Protein AF-A0A966Y610-F1 (afdb_monomer)

Foldseek 3Di:
DPPPQCALVNLLLLLVQLCVVPNNPPPLSVLSNVCSVPVDPVSSVVNVVVLVPDDPVSNVSSVVSVVD

Mean predicted aligned error: 4.42 Å

Structure (mmCIF, N/CA/C/O backbone):
data_AF-A0A966Y610-F1
#
_entry.id   AF-A0A966Y610-F1
#
loop_
_atom_site.group_PDB
_atom_site.id
_atom_site.type_symbol
_atom_site.label_atom_id
_atom_site.label_alt_id
_atom_site.label_comp_id
_atom_site.label_asym_id
_atom_site.label_entity_id
_atom_site.label_seq_id
_atom_site.pdbx_PDB_ins_code
_atom_site.Cartn_x
_atom_site.Cartn_y
_atom_site.Cartn_z
_atom_site.occupancy
_atom_site.B_iso_or_equiv
_atom_site.auth_seq_id
_atom_site.auth_comp_id
_atom_site.auth_asym_id
_atom_site.auth_atom_id
_atom_site.pdbx_PDB_model_num
ATOM 1 N N . MET A 1 1 ? 22.764 0.831 0.399 1.00 39.00 1 MET A N 1
ATOM 2 C CA . MET A 1 1 ? 21.413 1.243 0.829 1.00 39.00 1 MET A CA 1
ATOM 3 C C . MET A 1 1 ? 20.483 0.141 0.366 1.00 39.00 1 MET A C 1
ATOM 5 O O . MET A 1 1 ? 20.048 0.164 -0.775 1.00 39.00 1 MET A O 1
ATOM 9 N N . ASN A 1 2 ? 20.318 -0.901 1.184 1.00 35.94 2 ASN A N 1
ATOM 10 C CA . ASN A 1 2 ? 19.415 -2.001 0.860 1.00 35.94 2 ASN A CA 1
ATOM 11 C C . ASN A 1 2 ? 18.007 -1.465 1.078 1.00 35.94 2 ASN A C 1
ATOM 13 O O . ASN A 1 2 ? 17.437 -1.592 2.160 1.00 35.94 2 ASN A O 1
ATOM 17 N N . ASP A 1 3 ? 17.528 -0.740 0.069 1.00 42.44 3 ASP A N 1
ATOM 18 C CA . ASP A 1 3 ? 16.127 -0.427 -0.123 1.00 42.44 3 ASP A CA 1
ATOM 19 C C . ASP A 1 3 ? 15.425 -1.769 0.052 1.00 42.44 3 ASP A C 1
ATOM 21 O O . ASP A 1 3 ? 15.616 -2.683 -0.752 1.00 42.44 3 ASP A O 1
ATOM 25 N N . VAL A 1 4 ? 14.719 -1.946 1.168 1.00 48.72 4 VAL A N 1
ATOM 26 C CA . VAL A 1 4 ? 13.782 -3.053 1.320 1.00 48.72 4 VAL A CA 1
ATOM 27 C C . VAL A 1 4 ? 12.697 -2.737 0.303 1.00 48.72 4 VAL A C 1
ATOM 29 O O . VAL A 1 4 ? 11.693 -2.084 0.605 1.00 48.72 4 VAL A O 1
ATOM 32 N N . ALA A 1 5 ? 12.993 -3.055 -0.957 1.00 58.75 5 ALA A N 1
ATOM 33 C CA . ALA A 1 5 ? 12.075 -2.982 -2.056 1.00 58.75 5 ALA A CA 1
ATOM 34 C C . ALA A 1 5 ? 10.935 -3.867 -1.591 1.00 58.75 5 ALA A C 1
ATOM 36 O O . ALA A 1 5 ? 11.114 -5.068 -1.400 1.00 58.75 5 ALA A O 1
ATOM 37 N N . ILE A 1 6 ? 9.797 -3.245 -1.282 1.00 66.25 6 ILE A N 1
ATOM 38 C CA . ILE A 1 6 ? 8.565 -3.998 -1.138 1.00 66.25 6 ILE A CA 1
ATOM 39 C C . ILE A 1 6 ? 8.406 -4.630 -2.510 1.00 66.25 6 ILE A C 1
ATOM 41 O O . ILE A 1 6 ? 8.081 -3.935 -3.473 1.00 66.25 6 ILE A O 1
ATOM 45 N N . ASP A 1 7 ? 8.799 -5.894 -2.615 1.00 76.56 7 ASP A N 1
ATOM 46 C CA . ASP A 1 7 ? 8.794 -6.580 -3.885 1.00 76.56 7 ASP A CA 1
ATOM 47 C C . ASP A 1 7 ? 7.345 -6.724 -4.359 1.00 76.56 7 ASP A C 1
ATOM 49 O O . ASP A 1 7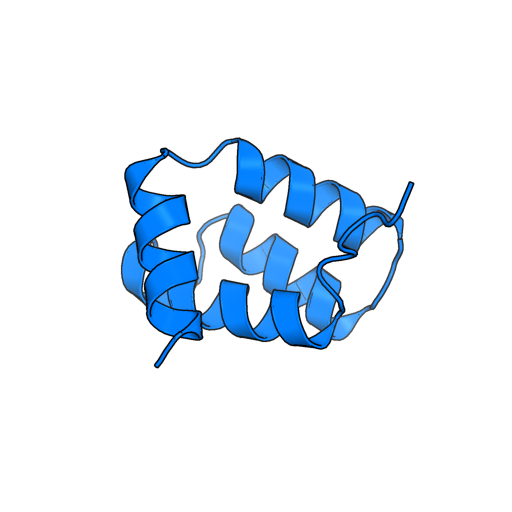 ? 6.375 -6.523 -3.614 1.00 76.56 7 ASP A O 1
ATOM 53 N N . ARG A 1 8 ? 7.191 -7.053 -5.636 1.00 84.12 8 ARG A N 1
ATOM 54 C CA . ARG A 1 8 ? 5.882 -7.218 -6.268 1.00 84.12 8 ARG A CA 1
ATOM 55 C C . ARG A 1 8 ? 4.957 -8.141 -5.457 1.00 84.12 8 ARG A C 1
ATOM 57 O O . ARG A 1 8 ? 3.765 -7.863 -5.320 1.00 84.12 8 ARG A O 1
ATOM 64 N N . THR A 1 9 ? 5.506 -9.206 -4.878 1.00 86.44 9 THR A N 1
ATOM 65 C CA . THR A 1 9 ? 4.768 -10.178 -4.065 1.00 86.44 9 THR A CA 1
ATOM 66 C C . THR A 1 9 ? 4.323 -9.564 -2.739 1.00 86.44 9 THR A C 1
ATOM 68 O O . THR A 1 9 ? 3.158 -9.700 -2.355 1.00 86.44 9 THR A O 1
ATOM 71 N N . ALA A 1 10 ? 5.209 -8.844 -2.054 1.00 88.00 10 ALA A N 1
ATOM 72 C CA . ALA A 1 10 ? 4.918 -8.136 -0.816 1.00 88.00 10 ALA A CA 1
ATOM 73 C C . ALA A 1 10 ? 3.837 -7.064 -1.020 1.00 88.00 10 ALA A C 1
ATOM 75 O O . ALA A 1 10 ? 2.949 -6.935 -0.177 1.00 88.00 10 ALA A O 1
ATOM 76 N N . MET A 1 11 ? 3.830 -6.363 -2.160 1.00 91.19 11 MET A N 1
ATOM 77 C CA . MET A 1 11 ? 2.761 -5.414 -2.501 1.00 91.19 11 MET A CA 1
ATOM 78 C C . MET A 1 11 ? 1.397 -6.092 -2.630 1.00 91.19 11 MET A C 1
ATOM 80 O O . MET A 1 11 ? 0.414 -5.595 -2.081 1.00 91.19 11 MET A O 1
ATOM 84 N N . GLY A 1 12 ? 1.338 -7.256 -3.281 1.00 92.44 12 GLY A N 1
ATOM 85 C CA . GLY A 1 12 ? 0.097 -8.022 -3.409 1.00 92.44 12 GLY A CA 1
ATOM 86 C C . GLY A 1 12 ? -0.426 -8.517 -2.058 1.00 92.44 12 GLY A C 1
ATOM 87 O O . GLY A 1 12 ? -1.628 -8.460 -1.790 1.00 92.44 12 GLY A O 1
ATOM 88 N N . ARG A 1 13 ? 0.471 -8.950 -1.162 1.00 93.44 13 ARG A N 1
ATOM 89 C CA . ARG A 1 13 ? 0.091 -9.352 0.202 1.00 93.44 13 ARG A CA 1
ATOM 90 C C . ARG A 1 13 ? -0.393 -8.157 1.034 1.00 93.44 13 ARG A C 1
ATOM 92 O O . ARG A 1 13 ? -1.430 -8.260 1.686 1.00 93.44 13 ARG A O 1
ATOM 99 N N . LEU A 1 14 ? 0.286 -7.009 0.947 1.00 92.56 14 LEU A N 1
ATOM 100 C CA . LEU A 1 14 ? -0.150 -5.763 1.589 1.00 92.56 14 LEU A CA 1
ATOM 101 C C . LEU A 1 14 ? -1.522 -5.305 1.085 1.00 92.56 14 LEU A C 1
ATOM 103 O O . LEU A 1 14 ? -2.350 -4.881 1.888 1.00 92.56 14 LEU A O 1
ATOM 107 N N . ALA A 1 15 ? -1.790 -5.417 -0.219 1.00 95.00 15 ALA A N 1
ATOM 108 C C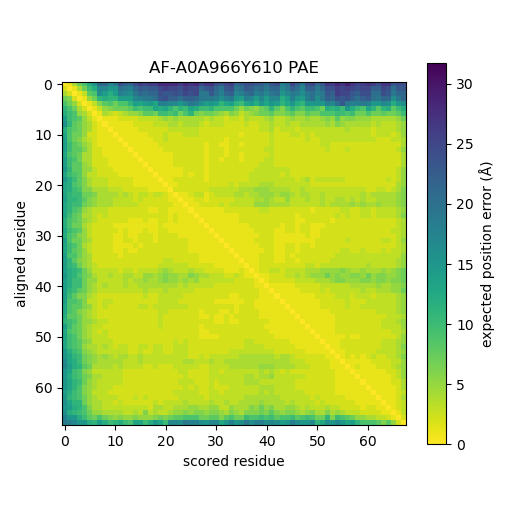A . ALA A 1 15 ? -3.090 -5.078 -0.791 1.00 95.00 15 ALA A CA 1
ATOM 109 C C . ALA A 1 15 ? -4.214 -5.937 -0.190 1.00 95.00 15 ALA A C 1
ATOM 111 O O . ALA A 1 15 ? -5.267 -5.407 0.168 1.00 95.00 15 ALA A O 1
ATOM 112 N N . LYS A 1 16 ? -3.983 -7.247 -0.023 1.00 94.69 16 LYS A N 1
ATOM 113 C CA . LYS A 1 16 ? -4.944 -8.157 0.622 1.00 94.69 16 LYS A CA 1
ATOM 114 C C . LYS A 1 16 ? -5.187 -7.774 2.081 1.00 94.69 16 LYS A C 1
ATOM 116 O O . LYS A 1 16 ? -6.338 -7.592 2.459 1.00 94.69 16 LYS A O 1
ATOM 121 N N . ALA A 1 17 ? -4.130 -7.578 2.869 1.00 94.50 17 ALA A N 1
ATOM 122 C CA . ALA A 1 17 ? -4.254 -7.182 4.274 1.00 94.50 17 ALA A CA 1
ATOM 123 C C . ALA A 1 17 ? -5.016 -5.853 4.433 1.00 94.50 17 ALA A C 1
ATOM 125 O O . ALA A 1 17 ? -5.973 -5.755 5.198 1.00 94.50 17 ALA A O 1
ATOM 126 N N . LEU A 1 18 ? -4.661 -4.839 3.640 1.00 94.38 18 LEU A N 1
ATOM 127 C CA . LEU A 1 18 ? -5.333 -3.540 3.677 1.00 94.38 18 LEU A CA 1
ATOM 128 C C . LEU A 1 18 ? -6.767 -3.581 3.148 1.00 94.38 18 LEU A C 1
ATOM 130 O O . LEU A 1 18 ? -7.568 -2.746 3.554 1.00 94.38 18 LEU A O 1
ATOM 134 N N . THR A 1 19 ? -7.120 -4.543 2.293 1.00 95.50 19 THR A N 1
ATOM 135 C CA . THR A 1 19 ? -8.514 -4.741 1.871 1.00 95.50 19 THR A CA 1
ATOM 136 C C . THR A 1 19 ? -9.404 -5.080 3.067 1.00 95.50 19 THR A C 1
ATOM 138 O O . THR A 1 19 ? -10.504 -4.540 3.159 1.00 95.50 19 THR A O 1
ATOM 141 N N . PHE A 1 20 ? -8.919 -5.902 4.006 1.00 92.12 20 PHE A N 1
ATOM 142 C CA . PHE A 1 20 ? -9.650 -6.227 5.237 1.00 92.12 20 PHE A CA 1
ATOM 143 C C . PHE A 1 20 ? -9.772 -5.033 6.194 1.00 92.12 20 PHE A C 1
ATOM 145 O O . PHE A 1 20 ? -10.784 -4.907 6.874 1.00 92.12 20 PHE A O 1
ATOM 152 N N . ILE A 1 21 ? -8.764 -4.155 6.242 1.00 92.44 21 ILE A N 1
ATOM 153 C CA . ILE A 1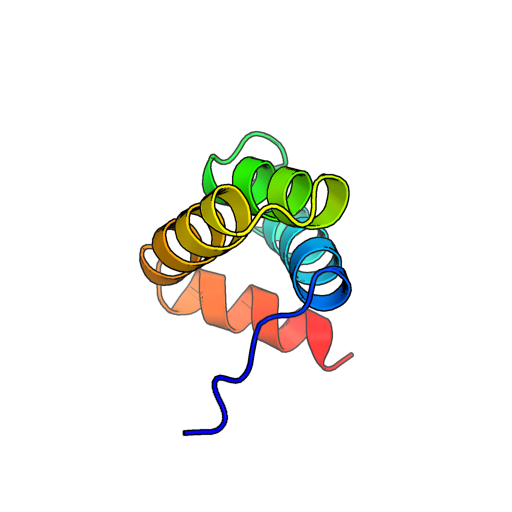 21 ? -8.717 -3.020 7.182 1.00 92.44 21 ILE A CA 1
ATOM 154 C C . ILE A 1 21 ? -9.478 -1.799 6.649 1.00 92.44 21 ILE A C 1
ATOM 156 O O . ILE A 1 21 ? -10.200 -1.145 7.396 1.00 92.44 21 ILE A O 1
ATOM 160 N N . LEU A 1 22 ? -9.280 -1.458 5.372 1.00 91.75 22 LEU A N 1
ATOM 161 C CA . LEU A 1 22 ? -9.719 -0.1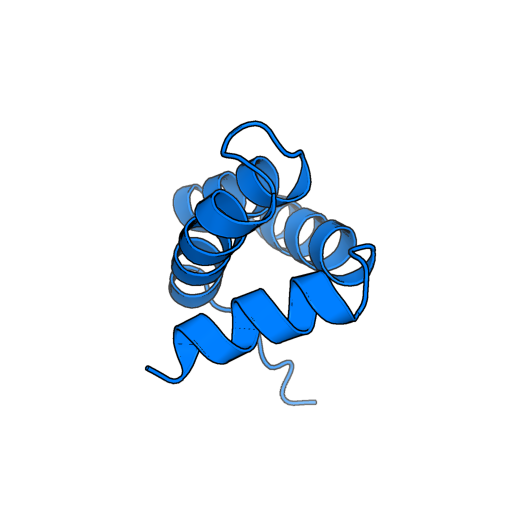91 4.784 1.00 91.75 22 LEU A CA 1
ATOM 162 C C . LEU A 1 22 ? -10.827 -0.326 3.748 1.00 91.75 22 LEU A C 1
ATOM 164 O O . LEU A 1 22 ? -11.462 0.690 3.510 1.00 91.75 22 LEU A O 1
ATOM 168 N N . ASN A 1 23 ? -11.066 -1.520 3.182 1.00 92.25 23 ASN A N 1
ATOM 169 C CA . ASN A 1 23 ? -11.884 -1.850 1.996 1.00 92.25 23 ASN A CA 1
ATOM 170 C C . ASN A 1 23 ? -11.129 -1.932 0.647 1.00 92.25 23 ASN A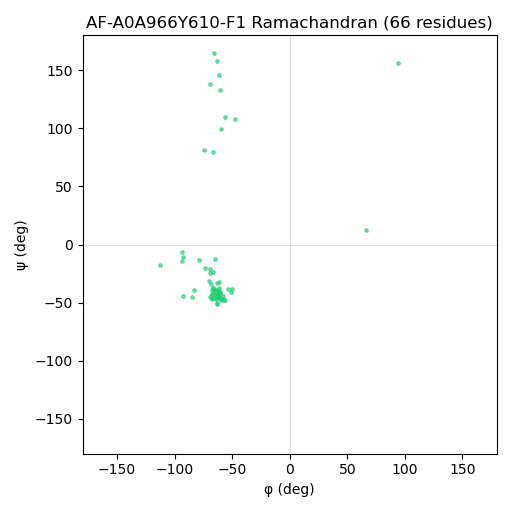 C 1
ATOM 172 O O . ASN A 1 23 ? -10.077 -1.326 0.445 1.00 92.25 23 ASN A O 1
ATOM 176 N N . ALA A 1 24 ? -11.702 -2.683 -0.305 1.00 92.12 24 ALA A N 1
ATOM 177 C CA . ALA A 1 24 ? -11.102 -2.990 -1.613 1.00 92.12 24 ALA A CA 1
ATOM 178 C C . ALA A 1 24 ? -10.990 -1.793 -2.578 1.00 92.12 24 ALA A C 1
ATOM 180 O O . ALA A 1 24 ? -10.192 -1.834 -3.522 1.00 92.12 24 ALA A O 1
ATOM 181 N N . SER A 1 25 ? -11.794 -0.753 -2.352 1.00 93.12 25 SER A N 1
ATOM 182 C CA . SER A 1 25 ? -11.867 0.465 -3.168 1.00 93.12 25 SER A CA 1
ATOM 183 C C . SER A 1 25 ? -10.955 1.575 -2.645 1.00 93.12 25 SER A C 1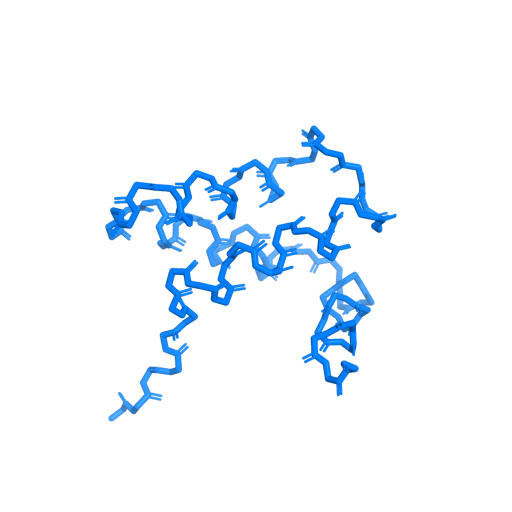
ATOM 185 O O . SER A 1 25 ? -10.819 2.614 -3.292 1.00 93.12 25 SER A O 1
ATOM 187 N N . HIS A 1 26 ? -10.317 1.382 -1.487 1.00 95.62 26 HIS A N 1
ATOM 188 C CA . HIS A 1 26 ? -9.428 2.376 -0.909 1.00 95.62 26 HIS A CA 1
ATOM 189 C C . HIS A 1 26 ? -8.255 2.672 -1.870 1.00 95.62 26 HIS A C 1
ATOM 191 O O . HIS A 1 26 ? -7.604 1.731 -2.338 1.00 95.62 26 HIS A O 1
ATOM 197 N N . PRO A 1 27 ? -7.905 3.947 -2.138 1.00 95.25 27 PRO A N 1
ATOM 198 C CA . PRO A 1 27 ? -6.884 4.302 -3.130 1.00 95.25 27 PRO A CA 1
ATOM 199 C C . PRO A 1 27 ? -5.534 3.600 -2.927 1.00 95.25 27 PRO A C 1
ATOM 201 O O . PRO A 1 27 ? -4.898 3.173 -3.888 1.00 95.25 27 PRO A O 1
ATOM 204 N N . THR A 1 28 ? -5.108 3.428 -1.672 1.00 95.50 28 THR A N 1
ATOM 205 C CA . THR A 1 28 ? -3.873 2.700 -1.333 1.00 95.50 28 THR A CA 1
ATOM 206 C C . THR A 1 28 ? -3.948 1.209 -1.671 1.00 95.50 28 THR A C 1
ATOM 208 O O . THR A 1 28 ? -2.959 0.646 -2.132 1.00 95.50 28 THR A O 1
ATOM 211 N N . VAL A 1 29 ? -5.109 0.573 -1.483 1.00 96.38 29 VAL A N 1
ATOM 212 C CA . VAL A 1 29 ? -5.323 -0.848 -1.803 1.00 96.38 29 VAL A CA 1
ATOM 213 C C . VAL A 1 29 ? -5.261 -1.062 -3.307 1.00 96.38 29 VAL A C 1
ATOM 215 O O . VAL A 1 29 ? -4.547 -1.948 -3.773 1.00 96.38 29 VAL A O 1
ATOM 218 N N . VAL A 1 30 ? -5.956 -0.211 -4.067 1.00 96.75 30 VAL A N 1
ATOM 219 C CA . VAL A 1 30 ? -5.935 -0.251 -5.533 1.00 96.75 30 VAL A CA 1
ATOM 220 C C . VAL A 1 30 ? -4.510 -0.058 -6.046 1.00 96.75 30 VAL A C 1
ATOM 222 O O . VAL A 1 30 ? -4.047 -0.862 -6.845 1.00 96.75 30 VAL A O 1
ATOM 225 N N . ALA A 1 31 ? -3.782 0.940 -5.537 1.00 95.25 31 ALA A N 1
ATOM 226 C CA . ALA A 1 31 ? -2.412 1.208 -5.967 1.00 95.25 31 ALA A CA 1
ATOM 227 C C . ALA A 1 31 ? -1.448 0.048 -5.669 1.00 95.25 31 ALA A C 1
ATOM 229 O O . ALA A 1 31 ? -0.633 -0.290 -6.521 1.00 95.25 31 ALA A O 1
ATOM 230 N N . LEU A 1 32 ? -1.543 -0.580 -4.491 1.00 94.75 32 LEU A N 1
ATOM 231 C CA . LEU A 1 32 ? -0.724 -1.750 -4.153 1.00 94.75 32 LEU A CA 1
ATOM 232 C C . LEU A 1 32 ? -1.059 -2.960 -5.028 1.00 94.75 32 LEU A C 1
ATOM 234 O O . LEU A 1 32 ? -0.147 -3.663 -5.457 1.00 94.75 32 LEU A O 1
ATOM 238 N N . ARG A 1 33 ? -2.345 -3.183 -5.327 1.00 95.12 33 ARG A N 1
ATOM 239 C CA . ARG A 1 33 ? -2.775 -4.243 -6.244 1.00 95.12 33 ARG A CA 1
ATOM 240 C C . ARG A 1 33 ? -2.229 -3.998 -7.649 1.00 95.12 33 ARG A C 1
ATOM 242 O O . ARG A 1 33 ? -1.555 -4.876 -8.176 1.00 95.12 33 ARG A O 1
ATOM 249 N N . THR A 1 34 ? -2.415 -2.799 -8.199 1.00 94.81 34 THR A N 1
ATOM 250 C CA . THR A 1 34 ? -1.876 -2.432 -9.516 1.00 94.81 34 THR A CA 1
ATOM 251 C C . THR A 1 34 ? -0.362 -2.600 -9.560 1.00 94.81 34 THR A C 1
ATOM 253 O O . THR A 1 34 ? 0.137 -3.286 -10.440 1.00 94.81 34 THR A O 1
ATOM 256 N N . ALA A 1 35 ? 0.372 -2.094 -8.566 1.00 93.19 35 ALA A N 1
ATOM 257 C CA . ALA A 1 35 ? 1.823 -2.263 -8.507 1.00 93.19 35 ALA A CA 1
ATOM 258 C C . ALA A 1 35 ? 2.250 -3.741 -8.407 1.00 93.19 35 ALA A C 1
ATOM 260 O O . ALA A 1 35 ? 3.275 -4.132 -8.963 1.00 93.19 35 ALA A O 1
ATOM 261 N N . SER A 1 36 ? 1.446 -4.583 -7.748 1.00 94.00 36 SER A N 1
ATOM 262 C CA . SER A 1 36 ? 1.665 -6.033 -7.702 1.00 94.00 36 SER A CA 1
ATOM 263 C C . SER A 1 36 ? 1.322 -6.755 -9.012 1.00 94.00 36 SER A C 1
ATOM 265 O O . SER A 1 36 ? 1.804 -7.860 -9.246 1.00 94.00 36 SER A O 1
ATOM 267 N N . GLU A 1 37 ? 0.509 -6.161 -9.882 1.00 93.19 37 GLU A N 1
ATOM 268 C CA . GLU A 1 37 ? 0.102 -6.726 -11.175 1.00 93.19 37 GLU A CA 1
ATOM 269 C C . GLU A 1 37 ? 1.023 -6.264 -12.309 1.00 93.19 37 GLU A C 1
ATOM 271 O O . GLU A 1 37 ? 1.459 -7.088 -13.114 1.00 93.19 37 GLU A O 1
ATOM 276 N N . THR A 1 38 ? 1.362 -4.975 -12.350 1.00 90.19 38 THR A N 1
ATOM 277 C CA . THR A 1 38 ? 2.187 -4.370 -13.404 1.00 90.19 38 THR A CA 1
ATOM 278 C C . THR A 1 38 ? 3.676 -4.558 -13.138 1.00 90.19 38 THR A C 1
ATOM 280 O O . THR A 1 38 ? 4.438 -4.829 -14.062 1.00 90.19 38 THR A O 1
ATOM 283 N N . GLY A 1 39 ? 4.105 -4.445 -11.875 1.00 85.25 39 GLY A N 1
ATOM 284 C CA . GLY A 1 39 ? 5.523 -4.372 -11.521 1.00 85.25 39 GLY A CA 1
ATOM 285 C C . GLY A 1 39 ? 6.216 -3.101 -12.026 1.00 85.25 39 GLY A C 1
ATOM 286 O O . GLY A 1 39 ? 7.444 -3.038 -12.001 1.00 85.25 39 GLY A O 1
ATOM 287 N N . ASP A 1 40 ? 5.455 -2.102 -12.484 1.00 89.56 40 ASP A N 1
ATOM 288 C CA . ASP A 1 40 ? 6.001 -0.848 -12.995 1.00 89.56 40 ASP A CA 1
ATOM 289 C C . ASP A 1 40 ? 6.621 -0.016 -11.863 1.00 89.56 40 ASP A C 1
ATOM 291 O O . ASP A 1 40 ? 6.063 0.116 -10.769 1.00 89.56 40 ASP A O 1
ATOM 295 N N . ALA A 1 41 ? 7.785 0.581 -12.123 1.00 87.75 41 ALA A N 1
ATOM 296 C CA . ALA A 1 41 ? 8.508 1.360 -11.121 1.00 87.75 41 ALA A CA 1
ATOM 297 C C . ALA A 1 41 ? 7.716 2.597 -10.644 1.00 87.75 41 ALA A C 1
ATOM 299 O O . ALA A 1 41 ? 7.809 2.986 -9.472 1.00 87.75 41 ALA A O 1
ATOM 300 N N . GLY A 1 42 ? 6.919 3.206 -11.524 1.00 90.62 42 GLY A N 1
ATOM 301 C CA . GLY A 1 42 ? 6.019 4.312 -11.212 1.00 90.62 42 GLY A CA 1
ATOM 302 C C . GLY A 1 42 ? 4.876 3.883 -10.296 1.00 90.62 42 GLY A C 1
ATOM 303 O O . GLY A 1 42 ? 4.633 4.540 -9.276 1.00 90.62 42 GLY A O 1
ATOM 304 N N . ASP A 1 43 ? 4.235 2.751 -10.591 1.00 90.81 43 ASP A N 1
ATOM 305 C CA . ASP A 1 43 ? 3.172 2.185 -9.751 1.00 90.81 43 ASP A CA 1
ATOM 306 C C . ASP A 1 43 ? 3.697 1.778 -8.371 1.00 90.81 43 ASP A C 1
ATOM 308 O O . ASP A 1 43 ? 3.101 2.131 -7.350 1.00 90.81 43 ASP A O 1
ATOM 312 N N . ILE A 1 44 ? 4.861 1.129 -8.320 1.00 89.94 44 ILE A N 1
ATOM 313 C CA . ILE A 1 44 ? 5.563 0.759 -7.082 1.00 89.94 44 ILE A CA 1
ATOM 314 C C . ILE A 1 44 ? 5.823 2.000 -6.219 1.00 89.94 44 ILE A C 1
ATOM 316 O O . ILE A 1 44 ? 5.517 2.020 -5.020 1.00 89.94 44 ILE A O 1
ATOM 320 N N . LYS A 1 45 ? 6.350 3.076 -6.814 1.00 90.94 45 LYS A N 1
ATOM 321 C CA . LYS A 1 45 ? 6.636 4.329 -6.099 1.00 90.94 45 LYS A CA 1
ATOM 322 C C . LYS A 1 45 ? 5.359 5.007 -5.600 1.00 90.94 45 LYS A C 1
ATOM 324 O O . LYS A 1 45 ? 5.319 5.501 -4.465 1.00 90.94 45 LYS A O 1
ATOM 329 N N . LYS A 1 46 ? 4.305 5.015 -6.417 1.00 92.62 46 LYS A N 1
ATOM 330 C CA . LYS A 1 46 ? 2.991 5.563 -6.062 1.00 92.62 46 LYS A CA 1
ATOM 331 C C . LYS A 1 46 ? 2.360 4.781 -4.910 1.00 92.62 46 LYS A C 1
ATOM 333 O O . LYS A 1 46 ? 1.931 5.391 -3.930 1.00 92.62 46 LYS A O 1
ATOM 338 N N . ALA A 1 47 ? 2.368 3.453 -4.985 1.00 93.12 47 ALA A N 1
ATOM 339 C CA . ALA A 1 47 ? 1.842 2.568 -3.955 1.00 93.12 47 ALA A CA 1
ATOM 340 C C . ALA A 1 47 ? 2.581 2.743 -2.621 1.00 93.12 47 ALA A C 1
ATOM 342 O O . ALA A 1 47 ? 1.933 2.935 -1.594 1.00 93.12 47 ALA A O 1
ATOM 343 N N . ARG A 1 48 ? 3.925 2.792 -2.630 1.00 90.81 48 ARG A N 1
ATOM 344 C CA . ARG A 1 48 ? 4.731 3.083 -1.425 1.00 90.81 48 ARG A CA 1
ATOM 345 C C . ARG A 1 48 ? 4.371 4.438 -0.817 1.00 90.81 48 ARG A C 1
ATOM 347 O O . ARG A 1 48 ? 4.182 4.541 0.39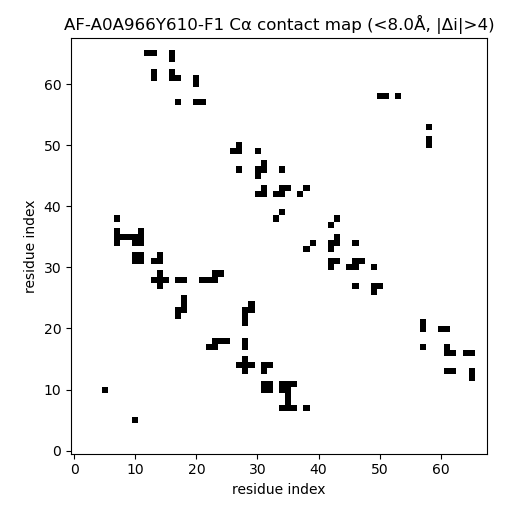2 1.00 90.81 48 ARG A O 1
ATOM 354 N N . THR A 1 49 ? 4.227 5.468 -1.648 1.00 94.00 49 THR A N 1
ATOM 355 C CA . THR A 1 49 ? 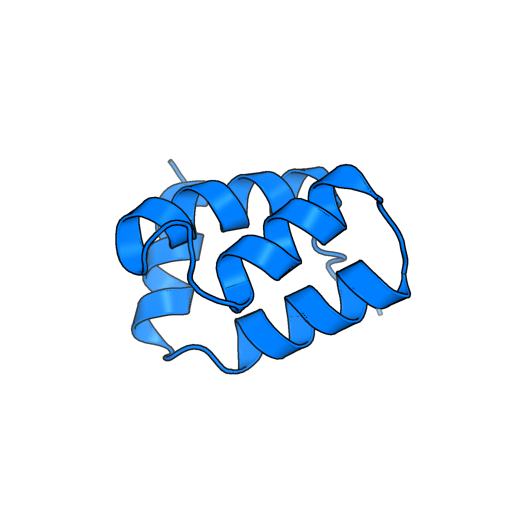3.864 6.817 -1.188 1.00 94.00 49 THR A CA 1
ATOM 356 C C . THR A 1 49 ? 2.487 6.835 -0.524 1.00 94.00 49 THR A C 1
ATOM 358 O O . THR A 1 49 ? 2.326 7.412 0.550 1.00 94.00 49 THR A O 1
ATOM 361 N N . LEU A 1 50 ? 1.492 6.189 -1.134 1.00 94.38 50 LEU A N 1
ATOM 362 C CA . LEU A 1 50 ? 0.143 6.081 -0.573 1.00 94.38 50 LEU A CA 1
ATOM 363 C C . LEU A 1 50 ? 0.117 5.235 0.701 1.00 94.38 50 LEU A C 1
ATOM 365 O O . LEU A 1 50 ? -0.577 5.588 1.650 1.00 94.38 50 LEU A O 1
ATOM 369 N N . PHE A 1 51 ? 0.909 4.164 0.752 1.00 92.19 51 PHE A N 1
ATOM 370 C CA . PHE A 1 51 ? 1.064 3.342 1.944 1.00 92.19 51 PHE A CA 1
ATOM 371 C C . PHE A 1 51 ? 1.634 4.146 3.111 1.00 92.19 51 PHE A C 1
ATOM 373 O O . PHE A 1 51 ? 1.094 4.087 4.209 1.00 92.19 51 PHE A O 1
ATOM 380 N N . LEU A 1 52 ? 2.669 4.959 2.884 1.00 91.81 52 LEU A N 1
ATOM 381 C CA . LEU A 1 52 ? 3.268 5.793 3.929 1.00 91.81 52 LEU A CA 1
ATOM 382 C C . LEU A 1 52 ? 2.339 6.901 4.448 1.00 91.81 52 LEU A C 1
ATOM 384 O O . LEU A 1 52 ? 2.526 7.332 5.583 1.00 91.81 52 LEU A O 1
ATOM 388 N N . LYS A 1 53 ? 1.350 7.329 3.652 1.00 93.94 53 LYS A N 1
ATOM 389 C CA . LYS A 1 53 ? 0.330 8.319 4.041 1.00 93.94 53 LYS A CA 1
ATOM 390 C C . LYS A 1 53 ? -0.800 7.747 4.905 1.00 93.94 53 LYS A C 1
ATOM 392 O O . LYS A 1 53 ? -1.559 8.528 5.470 1.00 93.94 53 LYS A O 1
ATOM 397 N N . LEU A 1 54 ? -0.930 6.422 4.997 1.00 93.12 54 LEU A N 1
ATOM 398 C CA . LEU A 1 54 ? -1.904 5.785 5.885 1.00 93.12 54 LEU A CA 1
ATOM 399 C C . LEU A 1 54 ? -1.604 6.099 7.354 1.00 93.12 54 LEU A C 1
ATOM 401 O O . LEU A 1 54 ? -0.458 6.376 7.733 1.00 93.12 54 LEU A O 1
ATOM 405 N N . LYS A 1 55 ? -2.624 5.984 8.208 1.00 94.06 55 LYS A N 1
ATOM 406 C CA . LYS A 1 55 ? -2.432 6.153 9.649 1.00 94.06 55 LYS A CA 1
ATOM 407 C C . LYS A 1 55 ? -1.452 5.090 10.162 1.00 94.06 55 LYS A C 1
ATOM 409 O O . LYS A 1 55 ? -1.468 3.952 9.686 1.00 94.06 55 LYS A O 1
ATOM 414 N N . PRO A 1 56 ? -0.616 5.404 11.168 1.00 92.81 56 PRO A N 1
ATOM 415 C CA . PRO A 1 56 ? 0.309 4.432 11.748 1.00 92.81 56 PRO A CA 1
ATOM 416 C C . PRO A 1 56 ? -0.358 3.109 12.151 1.00 92.81 56 PRO A C 1
ATOM 418 O O . PRO A 1 56 ? 0.193 2.054 11.855 1.00 92.81 56 PRO A O 1
ATOM 421 N N . GLY A 1 57 ? -1.564 3.159 12.732 1.00 94.06 57 GLY A N 1
ATOM 422 C CA . GLY A 1 57 ? -2.321 1.961 13.113 1.00 94.06 57 GLY A CA 1
ATOM 423 C C . GLY A 1 57 ? -2.723 1.076 11.929 1.00 94.06 57 GLY A C 1
ATOM 424 O O . GLY A 1 57 ? -2.597 -0.139 12.012 1.00 94.06 57 GLY A O 1
ATOM 425 N N . GLU A 1 58 ? -3.121 1.671 10.801 1.00 92.38 58 GLU A N 1
ATOM 426 C CA . GLU A 1 58 ? -3.507 0.939 9.583 1.00 92.38 58 GLU A CA 1
ATOM 427 C C . GLU A 1 58 ? -2.293 0.238 8.958 1.00 92.38 58 GLU A C 1
ATOM 429 O O . GLU A 1 58 ? -2.365 -0.932 8.582 1.00 92.38 58 GLU A O 1
ATOM 434 N N . ARG A 1 59 ? -1.146 0.931 8.910 1.00 92.25 59 ARG A N 1
ATOM 435 C CA . ARG A 1 59 ? 0.119 0.350 8.431 1.00 92.25 59 ARG A CA 1
ATOM 436 C C . ARG A 1 59 ? 0.579 -0.791 9.331 1.00 92.25 59 ARG A C 1
ATOM 438 O O . ARG A 1 59 ? 0.959 -1.842 8.826 1.00 92.25 59 ARG A O 1
ATOM 445 N N . GLN A 1 60 ? 0.534 -0.595 10.650 1.00 92.56 60 GLN A N 1
ATOM 446 C CA . GLN A 1 60 ? 0.964 -1.609 11.610 1.00 92.56 60 GLN A CA 1
ATOM 447 C C . GLN A 1 60 ? 0.067 -2.847 11.560 1.00 92.56 60 GLN A C 1
ATOM 449 O O . GLN A 1 60 ? 0.584 -3.961 11.545 1.00 92.56 60 GLN A O 1
ATOM 454 N N . ALA A 1 61 ? -1.253 -2.663 11.481 1.00 92.19 61 ALA A N 1
ATOM 455 C CA . ALA A 1 61 ? -2.201 -3.762 11.340 1.00 92.19 61 ALA A CA 1
ATOM 456 C C . ALA A 1 61 ? -1.926 -4.572 10.064 1.00 92.19 61 ALA A C 1
ATOM 458 O O . ALA A 1 61 ? -1.788 -5.791 10.135 1.00 92.19 61 ALA A O 1
ATOM 459 N N . ALA A 1 62 ? -1.733 -3.901 8.922 1.00 91.56 62 ALA A N 1
ATOM 460 C CA . ALA A 1 62 ? -1.410 -4.578 7.669 1.00 91.56 62 ALA A CA 1
ATOM 461 C C . ALA A 1 62 ? -0.083 -5.350 7.740 1.00 91.56 62 ALA A C 1
ATOM 463 O O . ALA A 1 62 ? -0.004 -6.470 7.251 1.00 91.56 62 ALA A O 1
ATOM 464 N N . MET A 1 63 ? 0.950 -4.782 8.372 1.00 89.56 63 MET A N 1
ATOM 465 C CA . MET A 1 63 ? 2.254 -5.440 8.535 1.00 89.56 63 MET A CA 1
ATOM 466 C C . MET A 1 63 ? 2.203 -6.620 9.513 1.00 89.56 63 MET A C 1
ATOM 468 O O . MET A 1 63 ? 2.949 -7.578 9.333 1.00 89.56 63 MET A O 1
ATOM 472 N N . ASN A 1 64 ? 1.344 -6.572 10.534 1.00 92.06 64 ASN A N 1
ATOM 473 C CA . ASN A 1 64 ? 1.149 -7.690 11.459 1.00 92.06 64 ASN A CA 1
ATOM 474 C C . ASN A 1 64 ? 0.496 -8.888 10.756 1.00 92.06 64 ASN A C 1
ATOM 476 O O . ASN A 1 64 ? 0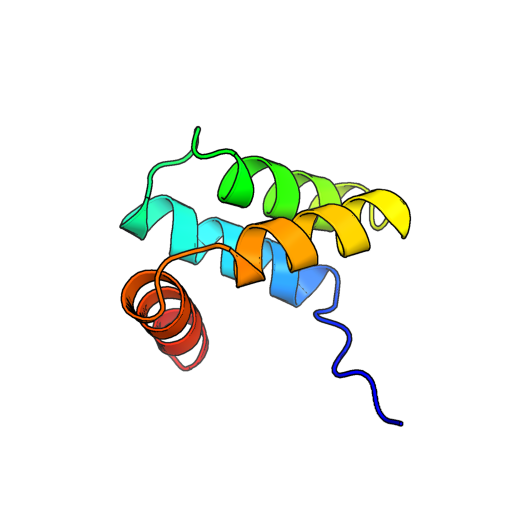.950 -10.005 10.955 1.00 92.06 64 ASN A O 1
ATOM 480 N N . MET A 1 65 ? -0.471 -8.652 9.862 1.00 87.44 65 MET A N 1
ATOM 481 C CA . MET A 1 65 ? -1.106 -9.710 9.056 1.00 87.44 65 MET A CA 1
ATOM 482 C C . MET A 1 65 ? -0.152 -10.413 8.073 1.00 87.44 65 MET A C 1
ATOM 484 O O . MET A 1 65 ? -0.529 -11.416 7.483 1.00 87.44 65 MET A O 1
ATOM 488 N N . LEU A 1 66 ? 1.050 -9.874 7.838 1.00 85.06 66 LEU A N 1
ATOM 489 C CA . LEU A 1 66 ? 2.076 -10.502 6.993 1.00 85.06 66 LEU A CA 1
ATOM 490 C C . LEU A 1 66 ? 3.062 -11.377 7.773 1.00 85.06 66 LEU A C 1
ATOM 492 O O . LEU A 1 66 ? 3.912 -12.016 7.153 1.00 85.06 66 LEU A O 1
ATOM 496 N N . LYS A 1 67 ? 3.029 -11.298 9.107 1.00 77.69 67 LYS A N 1
ATOM 497 C CA . LYS A 1 67 ? 3.899 -12.066 10.004 1.00 77.69 67 LYS A CA 1
ATOM 498 C C . LYS A 1 67 ? 3.257 -13.377 10.464 1.00 77.69 67 LYS A C 1
ATOM 500 O O . LYS A 1 67 ? 3.983 -14.201 11.010 1.00 77.69 67 LYS A O 1
ATOM 505 N N . ASP A 1 68 ? 1.950 -13.520 10.250 1.00 56.09 68 ASP A N 1
ATOM 506 C CA . ASP A 1 68 ? 1.214 -14.791 10.284 1.00 56.09 68 ASP A CA 1
ATOM 507 C C . ASP A 1 68 ? 1.384 -15.542 8.954 1.00 56.09 68 ASP A C 1
ATOM 509 O O . ASP A 1 68 ? 1.489 -16.788 8.991 1.00 56.09 68 ASP A O 1
#

Sequence (68 aa):
MNDVAIDRTAMGRLAKALTFILNASHPTVVALRTASETGDAGDIKKARTLFLKLKPGERQAAMNMLKD

Radius of gyration: 10.88 Å; Cα contacts (8 Å, |Δi|>4): 74; chains: 1; bounding box: 33×23×26 Å

Nearest PDB structures (foldseek):
  2wfp-assembly1_A  TM=5.582E-01  e=4.467E+00  Salmonella enterica subsp. enterica serovar Typhimurium str. LT2
  7o6w-assembly1_B  TM=5.168E-01  e=5.593E+00  Arabidopsis thaliana
  6wz1-assembly1_C-3  TM=3.272E-01  e=7.834E+00  Escherichia coli

pLDDT: mean 87.42, std 13.73, range [35.94, 96.75]

Secondary structure (DSSP, 8-state):
-------HHHHHHHHHHHHHHH-TTSHHHHHHHHHHHH--HHHHHHHHHHHHTS-HHHHHHHHHTTT-

Solvent-accessible surface area (backbone atoms only — not comparable to full-atom values): 3683 Å² total; per-residue (Å²): 130,85,70,79,66,74,42,47,67,55,27,38,51,44,18,54,39,33,26,77,76,67,33,72,82,34,70,44,24,45,31,17,38,48,15,35,70,68,62,40,71,65,40,43,52,51,19,53,54,42,50,70,70,46,55,70,67,60,49,50,53,28,55,52,66,70,75,112